Protein AF-A0A6N7LG46-F1 (afdb_monomer)

Structure (mmCIF, N/CA/C/O backbone):
data_AF-A0A6N7LG46-F1
#
_entry.id   AF-A0A6N7LG46-F1
#
loop_
_atom_site.group_PDB
_atom_site.id
_atom_site.type_symbol
_atom_site.label_atom_id
_atom_site.label_alt_id
_atom_site.label_comp_id
_atom_site.label_asym_id
_atom_site.label_entity_id
_atom_site.label_seq_id
_atom_site.pdbx_PDB_ins_code
_atom_site.Cartn_x
_atom_site.Cartn_y
_atom_site.Cartn_z
_atom_site.occupancy
_atom_site.B_iso_or_equiv
_atom_site.auth_seq_id
_atom_site.auth_comp_id
_atom_site.auth_asym_id
_atom_site.auth_atom_id
_atom_site.pdbx_PDB_model_num
ATOM 1 N N . MET A 1 1 ? 9.700 -13.315 37.358 1.00 40.53 1 MET A N 1
ATOM 2 C CA . MET A 1 1 ? 9.955 -11.870 37.176 1.00 40.53 1 MET A CA 1
ATOM 3 C C . MET A 1 1 ? 9.527 -11.519 35.758 1.00 40.53 1 MET A C 1
ATOM 5 O O . MET A 1 1 ? 10.204 -11.924 34.824 1.00 40.53 1 MET A O 1
ATOM 9 N N . GLY A 1 2 ? 8.337 -10.931 35.594 1.00 50.00 2 GLY A N 1
ATOM 10 C CA . GLY A 1 2 ? 7.784 -10.572 34.282 1.00 50.00 2 GLY A CA 1
ATOM 11 C C . GLY A 1 2 ? 8.544 -9.396 33.675 1.00 50.00 2 GLY A C 1
ATOM 12 O O . GLY A 1 2 ? 8.951 -8.489 34.397 1.00 50.00 2 GLY A O 1
ATOM 13 N N . LEU A 1 3 ? 8.796 -9.447 32.369 1.00 66.44 3 LEU A N 1
ATOM 14 C CA . LEU A 1 3 ? 9.608 -8.453 31.678 1.00 66.44 3 LEU A CA 1
ATOM 15 C C . LEU A 1 3 ? 8.839 -7.118 31.568 1.00 66.44 3 LEU A C 1
ATOM 17 O O . LEU A 1 3 ? 7.717 -7.114 31.063 1.00 66.44 3 LEU A O 1
ATOM 21 N N . PRO A 1 4 ? 9.429 -5.983 31.986 1.00 60.75 4 PRO A N 1
ATOM 22 C CA . PRO A 1 4 ? 8.754 -4.681 32.044 1.00 60.75 4 PRO A CA 1
ATOM 23 C C . PRO A 1 4 ? 8.410 -4.074 30.672 1.00 60.75 4 PRO A C 1
ATOM 25 O O . PRO A 1 4 ? 7.630 -3.134 30.610 1.00 60.75 4 PRO A O 1
ATOM 28 N N . TRP A 1 5 ? 8.944 -4.608 29.567 1.00 65.56 5 TRP A N 1
ATOM 29 C CA . TRP A 1 5 ? 8.606 -4.151 28.211 1.00 65.56 5 TRP A CA 1
ATOM 30 C C . TRP A 1 5 ? 7.316 -4.778 27.659 1.00 65.56 5 TRP A C 1
ATOM 32 O O . TRP A 1 5 ? 6.769 -4.281 26.682 1.00 65.56 5 TRP A O 1
ATOM 42 N N . ALA A 1 6 ? 6.812 -5.851 28.280 1.00 56.25 6 ALA A N 1
ATOM 43 C CA . ALA A 1 6 ? 5.572 -6.516 27.869 1.00 56.25 6 ALA A CA 1
ATOM 44 C C . ALA A 1 6 ? 4.305 -5.815 28.402 1.00 56.25 6 ALA A C 1
ATOM 46 O O . ALA A 1 6 ? 3.190 -6.276 28.166 1.00 56.25 6 ALA A O 1
ATOM 47 N N . ALA A 1 7 ? 4.464 -4.709 29.134 1.00 59.81 7 ALA A N 1
ATOM 48 C CA . ALA A 1 7 ? 3.382 -3.983 29.778 1.00 59.81 7 ALA A CA 1
ATOM 49 C C . ALA A 1 7 ? 3.023 -2.706 29.007 1.00 59.81 7 ALA A C 1
ATOM 51 O O . ALA A 1 7 ? 3.280 -1.604 29.482 1.00 59.81 7 ALA A O 1
ATOM 52 N N . GLN A 1 8 ? 2.384 -2.846 27.841 1.00 59.41 8 GLN A N 1
ATOM 53 C CA . GLN A 1 8 ? 1.503 -1.786 27.344 1.00 59.41 8 GLN A CA 1
ATOM 54 C C . GLN A 1 8 ? 0.429 -2.331 26.391 1.00 59.41 8 GLN A C 1
ATOM 56 O O . GLN A 1 8 ? 0.490 -2.148 25.184 1.00 59.41 8 GLN A O 1
ATOM 61 N N . THR A 1 9 ? -0.600 -2.989 26.937 1.00 54.81 9 THR A N 1
ATOM 62 C CA . THR A 1 9 ? -1.880 -3.196 26.225 1.00 54.81 9 THR A CA 1
ATOM 63 C C . THR A 1 9 ? -2.836 -2.027 26.460 1.00 54.81 9 THR A C 1
ATOM 65 O O . THR A 1 9 ? -4.052 -2.194 26.414 1.00 54.81 9 THR A O 1
ATOM 68 N N . VAL A 1 10 ? -2.300 -0.849 26.791 1.00 66.12 10 VAL A N 1
ATOM 69 C CA . VAL A 1 10 ? -3.099 0.372 26.805 1.00 66.12 10 VAL A CA 1
ATOM 70 C C . VAL A 1 10 ? -3.319 0.720 25.335 1.00 66.12 10 VAL A C 1
ATOM 72 O O . VAL A 1 10 ? -2.323 0.899 24.627 1.00 66.12 10 VAL A O 1
ATOM 75 N N . PRO A 1 11 ? -4.566 0.746 24.835 1.00 76.56 11 PRO A N 1
ATOM 76 C CA . PRO A 1 11 ? -4.813 1.215 23.482 1.00 76.56 11 PRO A CA 1
ATOM 77 C C . PRO A 1 11 ? -4.241 2.629 23.368 1.00 76.56 11 PRO A C 1
ATOM 79 O O . PRO A 1 11 ? -4.480 3.475 24.229 1.00 76.56 11 PRO A O 1
ATOM 82 N N . VAL A 1 12 ? -3.416 2.859 22.346 1.00 84.06 12 VAL A N 1
ATOM 83 C CA . VAL A 1 12 ? -2.895 4.197 22.061 1.00 84.06 12 VAL A CA 1
ATOM 84 C C . VAL A 1 12 ? -4.097 5.065 21.711 1.00 84.06 12 VAL A C 1
ATOM 86 O O . VAL A 1 12 ? -4.813 4.760 20.762 1.00 84.06 12 VAL A O 1
ATOM 89 N N . GLU A 1 13 ? -4.339 6.118 22.487 1.00 86.00 13 GLU A N 1
ATOM 90 C CA . GLU A 1 13 ? -5.451 7.027 22.221 1.00 86.00 13 GLU A CA 1
ATOM 91 C C . GLU A 1 13 ? -5.173 7.816 20.936 1.00 86.00 13 GLU A C 1
ATOM 93 O O . GLU A 1 13 ? -4.208 8.582 20.853 1.00 86.00 13 GLU A O 1
ATOM 98 N N . THR A 1 14 ? -6.021 7.641 19.919 1.00 88.25 14 THR A N 1
ATOM 99 C CA . THR A 1 14 ? -5.880 8.307 18.617 1.00 88.25 14 THR A CA 1
ATOM 100 C C . THR A 1 14 ? -7.156 9.051 18.208 1.00 88.25 14 THR A C 1
ATOM 102 O O . THR A 1 14 ? -7.690 8.802 17.126 1.00 88.25 14 THR A O 1
ATOM 105 N N . PRO A 1 15 ? -7.614 10.052 18.988 1.00 91.06 15 PRO A N 1
ATOM 106 C CA . PRO A 1 15 ? -8.943 10.658 18.829 1.00 91.06 15 PRO A CA 1
ATOM 107 C C . PRO A 1 15 ? -9.191 11.305 17.456 1.00 91.06 15 PRO A C 1
ATOM 109 O O . PRO A 1 15 ? -10.331 11.423 17.015 1.00 91.06 15 PRO A O 1
ATOM 112 N N . ASN A 1 16 ? -8.139 11.741 16.753 1.00 93.38 16 ASN A N 1
ATOM 113 C CA . ASN A 1 16 ? -8.268 12.284 15.396 1.00 93.38 16 ASN A CA 1
ATOM 114 C C . ASN A 1 16 ? -8.405 11.190 14.325 1.00 93.38 16 ASN A C 1
ATOM 116 O O . ASN A 1 16 ? -9.073 11.417 13.320 1.00 93.38 16 ASN A O 1
ATOM 120 N N . LEU A 1 17 ? -7.784 10.022 14.529 1.00 88.88 17 LEU A N 1
ATOM 121 C CA . LEU A 1 17 ? -7.956 8.868 13.642 1.00 88.88 17 LEU A CA 1
ATOM 122 C C . LEU A 1 17 ? -9.317 8.212 13.879 1.00 88.88 17 LEU A C 1
ATOM 124 O O . LEU A 1 17 ? -9.984 7.867 12.910 1.00 88.88 17 LEU A O 1
ATOM 128 N N . ASP A 1 18 ? -9.766 8.137 15.133 1.00 90.38 18 ASP A N 1
ATOM 129 C CA . ASP A 1 18 ? -11.082 7.594 15.486 1.00 90.38 18 ASP A CA 1
ATOM 130 C C . ASP A 1 18 ? -12.204 8.398 14.809 1.00 90.38 18 ASP A C 1
ATOM 132 O O . ASP A 1 18 ? -13.058 7.834 14.128 1.00 90.38 18 ASP A O 1
ATOM 136 N N . ARG A 1 19 ? -12.118 9.736 14.848 1.00 93.06 19 ARG A N 1
ATOM 137 C CA . ARG A 1 19 ? -13.025 10.625 14.098 1.00 93.06 19 ARG A CA 1
ATOM 138 C C . ARG A 1 19 ? -12.970 10.414 12.583 1.00 93.06 19 ARG A C 1
ATOM 140 O O . ARG A 1 19 ? -13.990 10.565 11.915 1.00 93.06 19 ARG A O 1
ATOM 147 N N . LEU A 1 20 ? -11.802 10.111 12.009 1.00 93.44 20 LEU A N 1
ATOM 148 C CA . LEU A 1 20 ? -11.686 9.825 10.573 1.00 93.44 20 LEU A CA 1
ATOM 149 C C . LEU A 1 20 ? -12.384 8.507 10.216 1.00 93.44 20 LEU A C 1
ATOM 151 O O . LEU A 1 20 ? -13.019 8.423 9.167 1.00 93.44 20 LEU A O 1
ATOM 155 N N . ILE A 1 21 ? -12.293 7.506 11.094 1.00 92.12 21 ILE A N 1
ATOM 156 C CA . ILE A 1 21 ? -12.969 6.216 10.936 1.00 92.12 21 ILE A CA 1
ATOM 157 C C . ILE A 1 21 ? -14.490 6.390 11.036 1.00 92.12 21 ILE A C 1
ATOM 159 O O . ILE A 1 21 ? -15.201 5.864 10.185 1.00 92.12 21 ILE A O 1
ATOM 163 N N . GLU A 1 22 ? -14.989 7.171 12.001 1.00 93.50 22 GLU A N 1
ATOM 164 C CA . GLU A 1 22 ? -16.427 7.465 12.161 1.00 93.50 22 GLU A CA 1
ATOM 165 C C . GLU A 1 22 ? -17.048 8.137 10.927 1.00 93.50 22 GLU A C 1
ATOM 167 O O . GLU A 1 22 ? -18.209 7.896 10.603 1.00 93.50 22 GLU A O 1
ATOM 172 N N . ASN A 1 23 ? -16.275 8.970 10.225 1.00 95.12 23 ASN A N 1
ATOM 173 C CA . ASN A 1 23 ? -16.719 9.678 9.022 1.00 95.12 23 ASN A CA 1
ATOM 174 C C . ASN A 1 23 ? -16.351 8.952 7.713 1.00 95.12 23 ASN A C 1
ATOM 176 O O . ASN A 1 23 ? -16.560 9.504 6.630 1.00 95.12 23 ASN A O 1
ATOM 180 N N . GLY A 1 24 ? -15.770 7.751 7.788 1.00 92.44 24 GLY A N 1
ATOM 181 C CA . GLY A 1 24 ? -15.181 7.057 6.646 1.00 92.44 24 GLY A CA 1
ATOM 182 C C . GLY A 1 24 ? -15.445 5.553 6.633 1.00 92.44 24 GLY A C 1
ATOM 183 O O . GLY A 1 24 ? -16.392 5.048 7.228 1.00 92.44 24 GLY A O 1
ATOM 184 N N . VAL A 1 25 ? -14.593 4.825 5.909 1.00 92.38 25 VAL A N 1
ATOM 185 C CA . VAL A 1 25 ? -14.606 3.358 5.848 1.00 92.38 25 VAL A CA 1
ATOM 186 C C . VAL A 1 25 ? -13.234 2.856 6.278 1.00 92.38 25 VAL A C 1
ATOM 188 O O . VAL A 1 25 ? -12.217 3.287 5.737 1.00 92.38 25 VAL A O 1
ATOM 191 N N . SER A 1 26 ? -13.210 1.944 7.249 1.00 92.81 26 SER A N 1
ATOM 192 C CA . SER A 1 26 ? -11.990 1.286 7.719 1.00 92.81 26 SER A CA 1
ATOM 193 C C . SER A 1 26 ? -11.888 -0.126 7.149 1.00 92.81 26 SER A C 1
ATOM 195 O O . SER A 1 26 ? -12.884 -0.847 7.069 1.00 92.81 26 SER A O 1
ATOM 197 N N . PHE A 1 27 ? -10.677 -0.529 6.764 1.00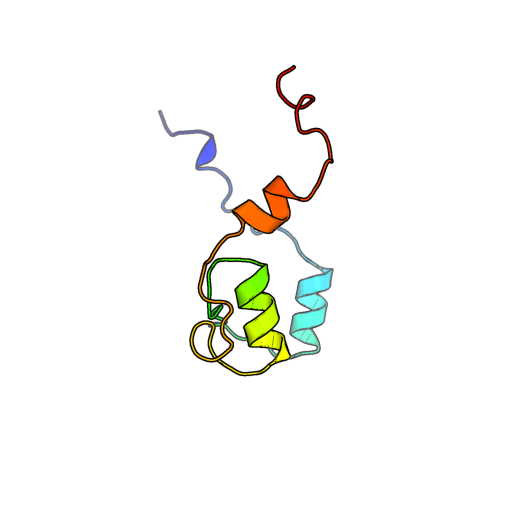 93.19 27 PHE A N 1
ATOM 198 C CA . PHE A 1 27 ? -10.383 -1.880 6.301 1.00 93.19 27 PHE A CA 1
ATOM 199 C C . PHE A 1 27 ? -9.630 -2.640 7.393 1.00 93.19 27 PHE A C 1
ATOM 201 O O . PHE A 1 27 ? -8.513 -2.268 7.742 1.00 93.19 27 PHE A O 1
ATOM 208 N N . ASP A 1 28 ? -10.203 -3.748 7.868 1.00 92.69 28 ASP A N 1
ATOM 209 C CA . ASP A 1 28 ? -9.558 -4.639 8.849 1.00 92.69 28 ASP A CA 1
ATOM 210 C C . ASP A 1 28 ? -8.266 -5.276 8.295 1.00 92.69 28 ASP A C 1
ATOM 212 O O . ASP A 1 28 ? -7.328 -5.585 9.026 1.00 92.69 28 ASP A O 1
ATOM 216 N N . ARG A 1 29 ? -8.188 -5.435 6.965 1.00 89.31 29 ARG A N 1
ATOM 217 C CA . ARG A 1 29 ? -7.080 -6.108 6.272 1.00 89.31 29 ARG A CA 1
ATOM 218 C C . ARG A 1 29 ? -6.503 -5.258 5.143 1.00 89.31 29 ARG A C 1
ATOM 220 O O . ARG A 1 29 ? -6.796 -5.483 3.971 1.00 89.31 29 ARG A O 1
ATOM 227 N N . ALA A 1 30 ? -5.646 -4.306 5.498 1.00 87.38 30 ALA A N 1
ATOM 228 C CA . ALA A 1 30 ? -4.852 -3.526 4.549 1.00 87.38 30 ALA A CA 1
ATOM 229 C C . ALA A 1 30 ? -3.408 -4.061 4.485 1.00 87.38 30 ALA A C 1
ATOM 231 O O . ALA A 1 30 ? -2.673 -4.010 5.471 1.00 87.38 30 ALA A O 1
ATOM 232 N N . HIS A 1 31 ? -2.991 -4.584 3.327 1.00 87.94 31 HIS A N 1
ATOM 233 C CA . HIS A 1 31 ? -1.658 -5.164 3.128 1.00 87.94 31 HIS A CA 1
ATOM 234 C C . HIS A 1 31 ? -0.819 -4.339 2.145 1.00 87.94 31 HIS A C 1
ATOM 236 O O . HIS A 1 31 ? -1.294 -3.950 1.081 1.00 87.94 31 HIS A O 1
ATOM 242 N N . CYS A 1 32 ? 0.457 -4.127 2.477 1.00 80.31 32 CYS A N 1
ATOM 243 C CA . CYS A 1 32 ? 1.434 -3.542 1.560 1.00 80.31 32 CYS A CA 1
ATOM 244 C C . CYS A 1 32 ? 1.954 -4.605 0.580 1.00 80.31 32 CYS A C 1
ATOM 246 O O . CYS A 1 32 ? 2.251 -5.729 0.981 1.00 80.31 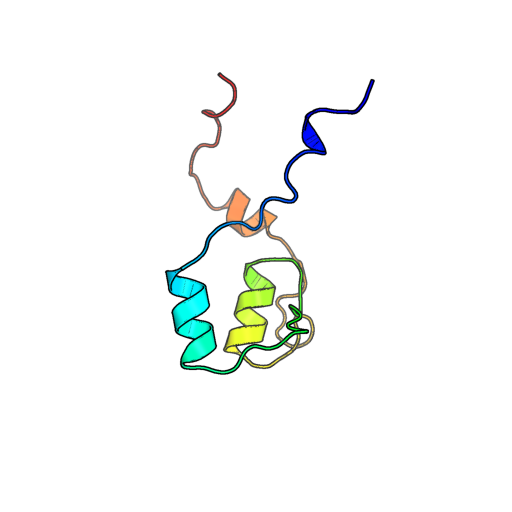32 CYS A O 1
ATOM 248 N N . THR A 1 33 ? 2.152 -4.229 -0.686 1.00 82.75 33 THR A N 1
ATOM 249 C CA . THR A 1 33 ? 2.764 -5.094 -1.719 1.00 82.75 33 THR A CA 1
ATOM 250 C C . THR A 1 33 ? 4.234 -5.418 -1.436 1.00 82.75 33 THR A C 1
ATOM 252 O O . THR A 1 33 ? 4.762 -6.414 -1.924 1.00 82.75 33 THR A O 1
ATOM 255 N N . SER A 1 34 ? 4.910 -4.569 -0.659 1.00 80.00 34 SER A N 1
ATOM 256 C CA . SER A 1 34 ? 6.304 -4.720 -0.252 1.00 80.00 34 SER A CA 1
ATOM 257 C C . SER A 1 34 ? 6.519 -4.100 1.134 1.00 80.00 34 SER A C 1
ATOM 259 O O . SER A 1 34 ? 5.915 -3.065 1.429 1.00 80.00 34 SER A O 1
ATOM 261 N N . PRO A 1 35 ? 7.394 -4.664 1.988 1.00 78.31 35 PRO A N 1
ATOM 262 C CA . PRO A 1 35 ? 7.688 -4.119 3.317 1.00 78.31 35 PRO A CA 1
ATOM 263 C C . PRO A 1 35 ? 8.609 -2.884 3.293 1.00 78.31 35 PRO A C 1
ATOM 265 O O . PRO A 1 35 ? 9.029 -2.411 4.346 1.00 78.31 35 PRO A O 1
ATOM 268 N N . LEU A 1 36 ? 8.963 -2.362 2.113 1.00 82.06 36 LE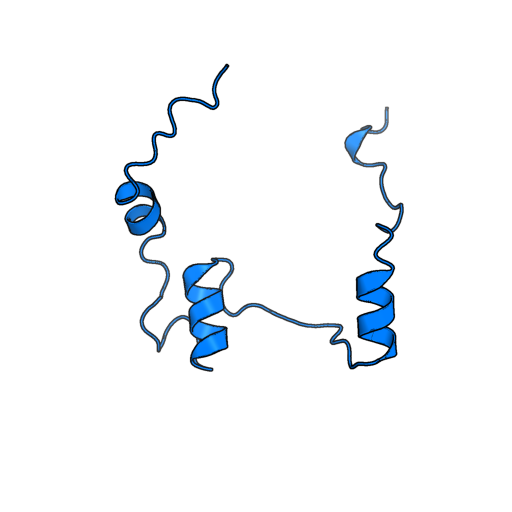U A N 1
ATOM 269 C CA . LEU A 1 36 ? 9.870 -1.224 1.962 1.00 82.06 36 LEU A CA 1
ATOM 270 C C . LEU A 1 36 ? 9.134 0.026 1.481 1.00 82.06 36 LEU A C 1
ATOM 272 O O . LEU A 1 36 ? 8.210 -0.049 0.674 1.00 82.06 36 LEU A O 1
ATOM 276 N N . CYS A 1 37 ? 9.596 1.194 1.928 1.00 79.12 37 CYS A N 1
ATOM 277 C CA . CYS A 1 37 ? 8.947 2.477 1.663 1.00 79.12 37 CYS A CA 1
ATOM 278 C C . CYS A 1 37 ? 8.817 2.797 0.164 1.00 79.12 37 CYS A C 1
ATOM 280 O O . CYS A 1 37 ? 7.720 3.102 -0.296 1.00 79.12 37 CYS A O 1
ATOM 282 N N . THR A 1 38 ? 9.909 2.707 -0.597 1.00 79.38 38 THR A N 1
ATOM 283 C CA . THR A 1 38 ? 9.942 3.037 -2.029 1.00 79.38 38 THR A CA 1
ATOM 284 C C . THR A 1 38 ? 9.056 2.119 -2.870 1.00 79.38 38 THR A C 1
ATOM 286 O O . THR A 1 38 ? 8.185 2.645 -3.560 1.00 79.38 38 THR A O 1
ATOM 289 N N . PRO A 1 39 ? 9.189 0.779 -2.812 1.00 77.56 39 PRO A N 1
ATOM 290 C CA . PRO A 1 39 ? 8.321 -0.087 -3.602 1.00 77.56 39 PRO A CA 1
ATOM 291 C C . PRO A 1 39 ? 6.872 -0.075 -3.120 1.00 77.56 39 PRO A C 1
ATOM 293 O O . PRO A 1 39 ? 5.985 -0.112 -3.958 1.00 77.56 39 PRO A O 1
ATOM 296 N N . SER A 1 40 ? 6.604 0.064 -1.814 1.00 81.12 40 SER A N 1
ATOM 297 C CA . SER A 1 40 ? 5.227 0.202 -1.317 1.00 81.12 40 SER A CA 1
ATOM 298 C C . SER A 1 40 ? 4.553 1.454 -1.887 1.00 81.12 40 SER A C 1
ATOM 300 O O . SER A 1 40 ? 3.464 1.377 -2.452 1.00 81.12 40 SER A O 1
ATOM 302 N N . ARG A 1 41 ? 5.230 2.611 -1.833 1.00 81.44 41 ARG A N 1
ATOM 303 C CA . ARG A 1 41 ? 4.718 3.861 -2.419 1.00 81.44 41 ARG A CA 1
ATOM 304 C C . ARG A 1 41 ? 4.560 3.767 -3.931 1.00 81.44 41 ARG A C 1
ATOM 306 O O . ARG A 1 41 ? 3.560 4.241 -4.454 1.00 81.44 41 ARG A O 1
ATOM 313 N N . ALA A 1 42 ? 5.514 3.152 -4.622 1.00 81.50 42 ALA A N 1
ATOM 314 C CA . ALA A 1 42 ? 5.431 2.964 -6.062 1.00 81.50 42 ALA A CA 1
ATOM 315 C C . ALA A 1 42 ? 4.246 2.085 -6.463 1.00 81.50 42 ALA A C 1
ATOM 317 O O . ALA A 1 42 ? 3.496 2.475 -7.355 1.00 81.50 42 ALA A O 1
ATOM 318 N N . SER A 1 43 ? 4.016 0.970 -5.766 1.00 83.56 43 SER A N 1
ATOM 319 C CA . SER A 1 43 ? 2.843 0.129 -6.010 1.00 83.56 43 SER A CA 1
ATOM 320 C C . SER A 1 43 ? 1.540 0.873 -5.714 1.00 83.56 43 SER A C 1
ATOM 322 O O . SER A 1 43 ? 0.604 0.796 -6.501 1.00 83.56 43 SER A O 1
ATOM 324 N N . MET A 1 44 ? 1.478 1.654 -4.628 1.00 84.56 44 MET A N 1
ATOM 325 C CA . MET A 1 44 ? 0.288 2.456 -4.307 1.00 84.56 44 MET A CA 1
ATOM 326 C C . MET A 1 44 ? -0.016 3.526 -5.368 1.00 84.56 44 MET A C 1
ATOM 328 O O . MET A 1 44 ? -1.181 3.781 -5.650 1.00 84.56 44 MET A O 1
ATOM 332 N N . LEU A 1 45 ? 1.010 4.155 -5.951 1.00 85.19 45 LEU A N 1
ATOM 333 C CA . LEU A 1 45 ? 0.839 5.207 -6.962 1.00 85.19 45 LEU A CA 1
ATOM 334 C C . LEU A 1 45 ? 0.561 4.658 -8.366 1.00 85.19 45 LEU A C 1
ATOM 336 O O . LEU A 1 45 ? -0.145 5.299 -9.137 1.00 85.19 45 LEU A O 1
ATOM 340 N N . THR A 1 46 ? 1.142 3.509 -8.713 1.00 82.62 46 THR A N 1
ATOM 341 C CA . THR A 1 46 ? 1.019 2.911 -10.055 1.00 82.62 46 THR A CA 1
ATOM 342 C C . THR A 1 46 ? -0.128 1.909 -10.160 1.00 82.62 46 THR A C 1
ATOM 344 O O . THR A 1 46 ? -0.582 1.630 -11.265 1.00 82.62 46 THR A O 1
ATOM 347 N N . GLY A 1 47 ? -0.604 1.373 -9.033 1.00 83.00 47 GLY A N 1
ATOM 348 C CA . GLY A 1 47 ? -1.598 0.299 -8.997 1.00 83.00 47 GLY A CA 1
ATOM 349 C C . GLY A 1 47 ? -1.049 -1.072 -9.404 1.00 83.00 47 GLY A C 1
ATOM 350 O O . GLY A 1 47 ? -1.814 -2.029 -9.469 1.00 83.00 47 GLY A O 1
ATOM 351 N N . ASP A 1 48 ? 0.254 -1.176 -9.667 1.00 81.69 48 ASP A N 1
ATOM 352 C CA . ASP A 1 48 ? 0.919 -2.413 -10.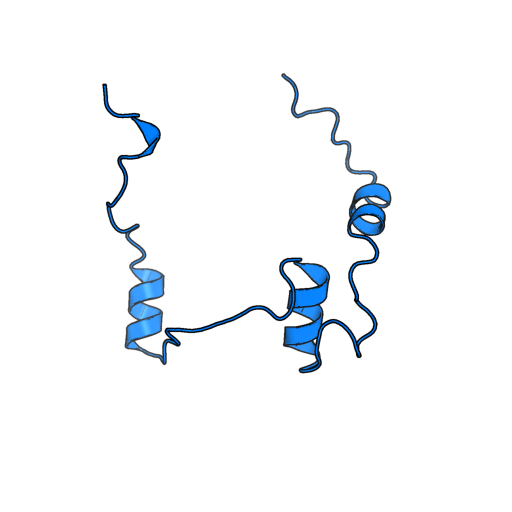068 1.00 81.69 48 ASP A CA 1
ATOM 353 C C . ASP A 1 48 ? 1.714 -3.011 -8.897 1.00 81.69 48 ASP A C 1
ATOM 355 O O . ASP A 1 48 ? 2.054 -2.334 -7.921 1.00 81.69 48 ASP A O 1
ATOM 359 N N . TYR A 1 49 ? 2.026 -4.299 -8.970 1.00 77.38 49 TYR A N 1
ATOM 360 C CA . TYR A 1 49 ? 2.817 -4.975 -7.948 1.00 77.38 49 TYR A CA 1
ATOM 361 C C . TYR A 1 49 ? 4.286 -4.530 -7.969 1.00 7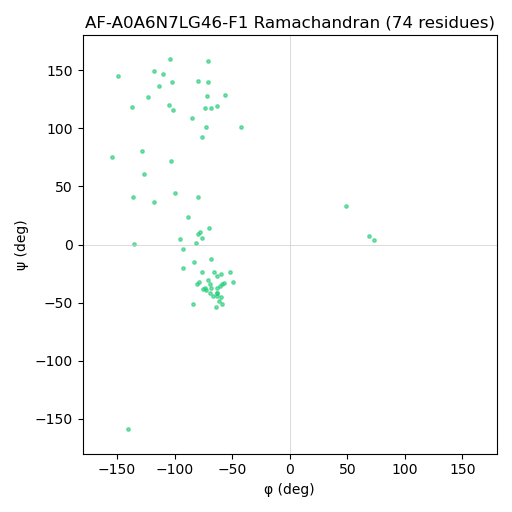7.38 49 TYR A C 1
ATOM 363 O O . TYR A 1 49 ? 4.826 -4.106 -8.986 1.00 77.38 49 TYR A O 1
ATOM 371 N N . ALA A 1 50 ? 4.972 -4.724 -6.837 1.00 62.69 50 ALA A N 1
ATOM 372 C CA . ALA A 1 50 ? 6.393 -4.407 -6.657 1.00 62.69 50 ALA A CA 1
ATOM 373 C C . ALA A 1 50 ? 7.315 -4.944 -7.769 1.00 62.69 50 ALA A C 1
ATOM 375 O O . ALA A 1 50 ? 8.350 -4.350 -8.078 1.00 62.69 50 ALA A O 1
ATOM 376 N N . PHE A 1 51 ? 6.939 -6.090 -8.338 1.00 67.19 51 PHE A N 1
ATOM 377 C CA . PHE A 1 51 ? 7.741 -6.836 -9.293 1.00 67.19 51 PHE A CA 1
ATOM 378 C C . PHE A 1 51 ? 7.593 -6.327 -10.740 1.00 67.19 51 PHE A C 1
ATOM 380 O O . PHE A 1 51 ? 8.625 -6.015 -11.336 1.00 67.19 51 PHE A O 1
ATOM 387 N N . PRO A 1 52 ? 6.380 -6.155 -11.311 1.00 62.78 52 PRO A N 1
ATOM 388 C CA . PRO A 1 52 ? 6.252 -5.698 -12.695 1.00 62.78 52 PRO A CA 1
ATOM 389 C C . PRO A 1 52 ? 6.639 -4.224 -12.895 1.00 62.78 52 PRO A C 1
ATOM 391 O O . PRO A 1 52 ? 7.221 -3.895 -13.926 1.00 62.78 52 PRO A O 1
ATOM 394 N N . HIS A 1 53 ? 6.448 -3.349 -11.896 1.00 61.50 53 HIS A N 1
ATOM 395 C CA . HIS A 1 53 ? 6.853 -1.937 -11.999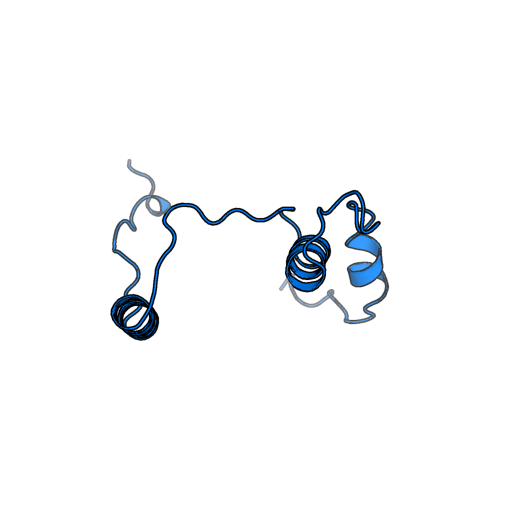 1.00 61.50 53 HIS A CA 1
ATOM 396 C C . HIS A 1 53 ? 8.365 -1.697 -11.810 1.00 61.50 53 HIS A C 1
ATOM 398 O O . HIS A 1 53 ? 8.805 -0.561 -11.619 1.00 61.50 53 HIS A O 1
ATOM 404 N N . GLY A 1 54 ? 9.177 -2.760 -11.792 1.00 61.28 54 GLY A N 1
ATOM 405 C CA . GLY A 1 54 ? 10.639 -2.677 -11.807 1.00 61.28 54 GLY A CA 1
ATOM 406 C C . GLY A 1 54 ? 11.285 -2.107 -10.541 1.00 61.28 54 GLY A C 1
ATOM 407 O O . GLY A 1 54 ? 12.498 -1.920 -10.519 1.00 61.28 54 GLY A O 1
ATOM 408 N N . MET A 1 55 ? 10.519 -1.865 -9.467 1.00 60.50 55 MET A N 1
ATOM 409 C CA . MET A 1 55 ? 11.082 -1.479 -8.162 1.00 60.50 55 MET A CA 1
ATOM 410 C C . MET A 1 55 ? 11.146 -2.685 -7.225 1.00 60.50 55 MET A C 1
ATOM 412 O O . MET A 1 55 ? 10.821 -2.614 -6.044 1.00 60.50 55 MET A O 1
ATOM 416 N N . SER A 1 56 ? 11.597 -3.818 -7.753 1.00 56.47 56 SER A N 1
ATOM 417 C CA . SER A 1 56 ? 11.911 -5.005 -6.973 1.00 56.47 56 SER A CA 1
ATOM 418 C C . SER A 1 56 ? 13.253 -4.801 -6.264 1.00 56.47 56 SER A C 1
ATOM 420 O O . SER A 1 56 ? 14.313 -5.057 -6.823 1.00 56.47 56 SER A O 1
ATOM 422 N N . THR A 1 57 ? 13.199 -4.300 -5.031 1.00 56.03 57 THR A N 1
ATOM 423 C CA . THR A 1 57 ? 14.172 -4.586 -3.958 1.00 56.03 57 THR A CA 1
ATOM 424 C C . THR A 1 57 ? 15.671 -4.455 -4.300 1.00 56.03 57 THR A C 1
ATOM 426 O O . THR A 1 57 ? 16.493 -5.158 -3.718 1.00 56.03 57 THR A O 1
ATOM 429 N N . ALA A 1 58 ? 16.071 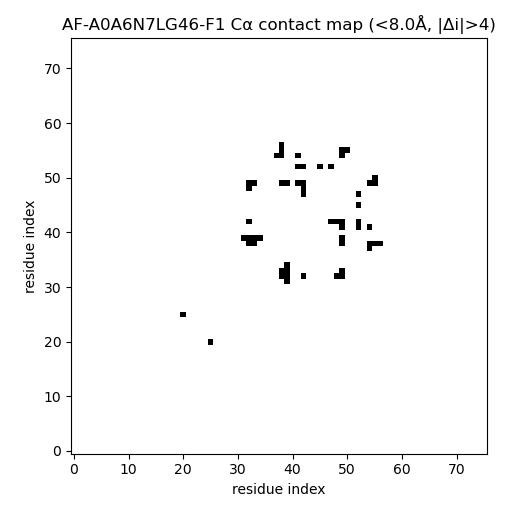-3.535 -5.180 1.00 52.78 58 ALA A N 1
ATOM 430 C CA . ALA A 1 58 ? 17.481 -3.244 -5.432 1.00 52.78 58 ALA A CA 1
ATOM 431 C C . ALA A 1 58 ? 17.737 -1.731 -5.543 1.00 52.78 58 ALA A C 1
ATOM 433 O O . ALA A 1 58 ? 17.267 -1.092 -6.478 1.00 52.78 58 ALA A O 1
ATOM 434 N N . PRO A 1 59 ? 18.554 -1.141 -4.655 1.00 48.66 59 PRO A N 1
ATOM 435 C CA . PRO A 1 59 ? 18.599 -1.348 -3.217 1.00 48.66 59 PRO A CA 1
ATOM 436 C C . PRO A 1 59 ? 18.262 -0.031 -2.495 1.00 48.66 59 PRO A C 1
ATOM 438 O O . PRO A 1 59 ? 18.658 1.052 -2.911 1.00 48.66 59 PRO A O 1
ATOM 441 N N . ILE A 1 60 ? 17.654 -0.112 -1.316 1.00 51.47 60 ILE A N 1
ATOM 442 C CA . ILE A 1 60 ? 17.605 0.994 -0.336 1.00 51.47 60 ILE A CA 1
ATOM 443 C C . ILE A 1 60 ? 19.028 1.534 -0.069 1.00 51.47 60 ILE A C 1
ATOM 445 O O . ILE A 1 60 ? 19.216 2.702 0.263 1.00 51.47 60 ILE A O 1
ATOM 449 N N . ALA A 1 61 ? 20.046 0.698 -0.310 1.00 50.09 61 ALA A N 1
ATOM 450 C CA . ALA A 1 61 ? 21.442 1.091 -0.313 1.00 50.09 61 ALA A CA 1
ATOM 451 C C . ALA A 1 61 ? 21.757 2.226 -1.308 1.00 50.09 61 ALA A C 1
ATOM 453 O O . ALA A 1 61 ? 22.584 3.049 -0.966 1.00 50.09 61 ALA A O 1
ATOM 454 N N . ILE A 1 62 ? 21.115 2.379 -2.477 1.00 53.59 62 ILE A N 1
ATOM 455 C CA . ILE A 1 62 ? 21.450 3.495 -3.388 1.00 53.59 62 ILE A CA 1
ATOM 456 C C . ILE A 1 62 ? 20.938 4.839 -2.859 1.00 53.59 62 ILE A C 1
ATOM 458 O O . ILE A 1 62 ? 21.655 5.830 -2.948 1.00 53.59 62 ILE A O 1
ATOM 462 N N . CYS A 1 63 ? 19.741 4.881 -2.263 1.00 45.03 63 CYS A N 1
ATOM 463 C CA . CYS A 1 63 ? 19.205 6.104 -1.659 1.00 45.03 63 CYS A CA 1
ATOM 464 C C . CYS A 1 63 ? 19.915 6.450 -0.344 1.00 45.03 63 CYS A C 1
ATOM 466 O O . CYS A 1 63 ? 20.198 7.622 -0.122 1.00 45.03 63 CYS A O 1
ATOM 468 N N . ILE A 1 64 ? 20.277 5.461 0.484 1.00 54.94 64 ILE A N 1
ATOM 469 C CA . ILE A 1 64 ? 21.092 5.704 1.687 1.00 54.94 64 ILE A CA 1
ATOM 470 C C . ILE A 1 64 ? 22.527 6.106 1.305 1.00 54.94 64 ILE A C 1
ATOM 472 O O . ILE A 1 64 ? 23.063 7.042 1.886 1.00 54.94 64 ILE A O 1
ATOM 476 N N . MET A 1 65 ? 23.145 5.466 0.304 1.00 52.25 65 MET A N 1
ATOM 477 C CA . MET A 1 65 ? 24.528 5.768 -0.104 1.00 52.25 65 MET A CA 1
ATOM 478 C C . MET A 1 65 ? 24.667 7.060 -0.922 1.00 52.25 65 MET A C 1
ATOM 480 O O . MET A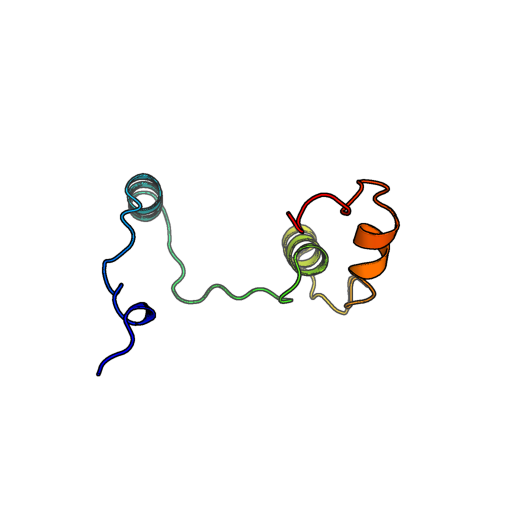 1 65 ? 25.751 7.637 -0.936 1.00 52.25 65 MET A O 1
ATOM 484 N N . ARG A 1 66 ? 23.615 7.536 -1.608 1.00 45.44 66 ARG A N 1
ATOM 485 C CA . ARG A 1 66 ? 23.646 8.816 -2.351 1.00 45.44 66 ARG A CA 1
ATOM 486 C C . ARG A 1 66 ? 23.156 10.021 -1.557 1.00 45.44 66 ARG A C 1
ATOM 488 O O . ARG A 1 66 ? 23.249 11.131 -2.074 1.00 45.44 66 ARG A O 1
ATOM 495 N N . SER A 1 67 ? 22.681 9.848 -0.326 1.00 40.91 67 SER A N 1
ATOM 496 C CA . SER A 1 67 ? 22.499 10.970 0.593 1.00 40.91 67 SER A CA 1
ATOM 497 C C . SER A 1 67 ? 23.828 11.245 1.305 1.00 40.91 67 SER A C 1
ATOM 499 O O . SER A 1 67 ? 24.199 10.484 2.193 1.00 40.91 67 SER A O 1
ATOM 501 N N . PRO A 1 68 ? 24.540 12.348 1.007 1.00 43.97 68 PRO A N 1
ATOM 502 C CA . PRO A 1 68 ? 25.731 12.755 1.757 1.00 43.97 68 PRO A CA 1
ATOM 503 C C . PRO A 1 68 ? 25.398 13.265 3.177 1.00 43.97 68 PRO A C 1
ATOM 505 O O . PRO A 1 68 ? 26.236 13.889 3.824 1.00 43.97 68 PRO A O 1
ATOM 508 N N . VAL A 1 69 ? 24.179 13.032 3.681 1.00 56.69 69 VAL A N 1
ATOM 509 C CA . VAL A 1 69 ? 23.778 13.410 5.038 1.00 56.69 69 VAL A CA 1
ATOM 510 C C . VAL A 1 69 ? 24.461 12.470 6.029 1.00 56.69 69 VAL A C 1
ATOM 512 O O . VAL A 1 69 ? 24.109 11.310 6.214 1.00 56.69 69 VAL A O 1
ATOM 515 N N . ASN A 1 70 ? 25.520 13.030 6.596 1.00 43.84 70 ASN A N 1
ATOM 516 C CA . ASN A 1 70 ? 26.425 12.537 7.613 1.00 43.84 70 ASN A CA 1
ATOM 517 C C . ASN A 1 70 ? 25.721 11.807 8.779 1.00 43.84 70 ASN A C 1
ATOM 519 O O . ASN A 1 70 ? 25.245 12.439 9.717 1.00 43.84 70 ASN A O 1
ATOM 523 N N . TRP A 1 71 ? 25.738 10.472 8.768 1.00 50.66 71 TRP A N 1
ATOM 524 C CA . TRP A 1 71 ? 25.292 9.627 9.888 1.00 50.66 71 TRP A CA 1
ATOM 525 C C . TRP A 1 71 ? 26.336 9.484 11.020 1.00 50.66 71 TRP A C 1
ATOM 527 O O . TRP A 1 71 ? 26.127 8.710 11.951 1.00 50.66 71 TRP A O 1
ATOM 537 N N . ARG A 1 72 ? 27.452 10.237 11.014 1.00 46.84 72 ARG A N 1
ATOM 538 C CA . ARG A 1 72 ? 28.468 10.217 12.095 1.00 46.84 72 ARG A CA 1
ATOM 539 C C . ARG A 1 72 ? 28.079 11.060 13.326 1.00 46.84 72 ARG A C 1
ATOM 541 O O . ARG A 1 72 ? 28.918 11.777 13.860 1.00 46.84 72 ARG A O 1
ATOM 548 N N . GLY A 1 73 ? 26.816 11.028 13.747 1.00 49.09 73 GLY A N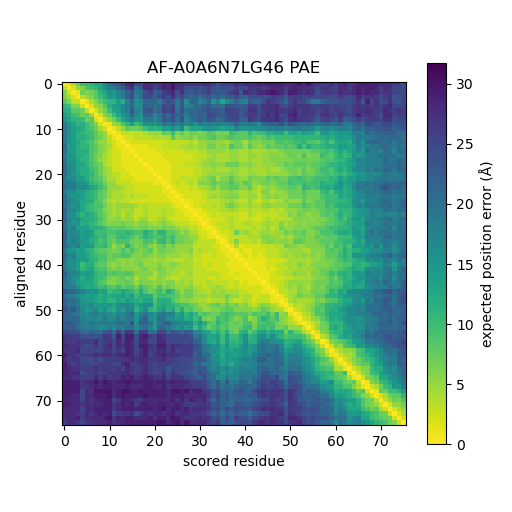 1
ATOM 549 C CA . GLY A 1 73 ? 26.321 11.852 14.863 1.00 49.09 73 GLY A CA 1
ATOM 550 C C . GLY A 1 73 ? 25.432 11.133 15.877 1.00 49.09 73 GLY A C 1
ATOM 551 O O . GLY A 1 73 ? 24.977 11.770 16.814 1.00 49.09 73 GLY A O 1
ATOM 552 N N . TRP A 1 74 ? 25.163 9.838 15.703 1.00 47.41 74 TRP A N 1
ATOM 553 C CA . TRP A 1 74 ? 24.213 9.076 16.531 1.00 47.41 74 TRP A CA 1
ATOM 554 C C . TRP A 1 74 ? 24.887 7.930 17.306 1.00 47.41 74 TRP A C 1
ATOM 556 O O . TRP A 1 74 ? 24.331 6.847 17.463 1.00 47.41 74 TRP A O 1
ATOM 566 N N . SER A 1 75 ? 26.114 8.160 17.777 1.00 43.62 75 SER A N 1
ATOM 567 C CA . SER A 1 75 ? 26.839 7.241 18.667 1.00 43.62 75 SER A CA 1
ATOM 568 C C . SER A 1 75 ? 27.530 7.980 19.820 1.00 43.62 75 SER A C 1
ATOM 570 O O . SER A 1 75 ? 28.683 7.686 20.139 1.00 43.62 75 SER A O 1
ATOM 572 N N . GLY A 1 76 ? 26.843 8.966 20.398 1.00 40.41 76 GLY A N 1
ATOM 573 C CA . GLY A 1 76 ? 27.227 9.656 21.630 1.00 40.41 76 GLY A CA 1
ATOM 574 C C . GLY A 1 76 ? 26.021 9.780 22.539 1.00 40.41 76 GLY A C 1
ATOM 575 O O . GLY A 1 76 ? 24.982 10.242 22.020 1.00 40.41 76 GLY A O 1
#

Mean predicted aligned error: 13.94 Å

pLDDT: mean 70.28, std 17.54, range [40.41, 95.12]

Organism: Sinorhizobium terangae (NCBI:txid110322)

Sequence (76 aa):
MGLPWAAQTVPVETPNLDRLIENGVSFDRAHCTSPLCTPSRASMLTGDYAFPHGMSTAPIAICIMRSPVNWRGWSG

Solvent-accessible surface area (backbone atoms only — not comparable to full-atom values): 5232 Å² total; per-residue (Å²): 136,84,66,79,84,79,72,69,89,66,78,79,86,49,72,73,59,53,53,48,44,76,77,55,84,78,70,97,82,80,78,72,79,38,101,44,73,69,30,26,52,48,22,70,74,68,75,43,54,30,63,84,72,69,47,57,88,80,50,75,60,56,63,59,68,69,44,87,74,75,77,91,72,82,88,123

Foldseek 3Di:
DDDPVVPDPPPDDDPVVVVVVVVDPDDPDDDFLDPDDVLSVVCVVVVDHSPPVPVPDDDPCVVVVPPPPDPVPPPD

Secondary structure (DSSP, 8-state):
---GGG---SPPP-HHHHHHHHTS---S----SSSSHHHHHHHHHHSS-TTTTT-SS--HHHHHHH-----TTS--

InterPro domains:
  IPR000917 Sulfatase, N-terminal [PF00884] (11-59)
  IPR017850 Alkaline-phosphatase-like, core domain superfamily [G3DSA:3.40.720.10] (5-70)
  IPR017850 Alkaline-phosphatase-like, core domain superfamily [SSF53649] (12-57)
  IPR024607 Sulfatase, conserved site [PS00523] (35-47)
  IPR050738 Sulfatase enzyme [PTHR42693] (12-56)

Radius of gyration: 19.03 Å; Cα contacts (8 Å, |Δi|>4): 29; chains: 1; bounding box: 45×25×50 Å